Protein AF-A4FD15-F1 (afdb_monomer_lite)

Organism: Saccharopolyspora erythraea (strain ATCC 11635 / DSM 40517 / JCM 4748 / NBRC 13426 / NCIMB 8594 / NRRL 2338) (NCBI:txid405948)

Foldseek 3Di:
DALEWEWEADPDNQKIWIAGPVRHTDDMDGHDPVVVVVVSQVVSVVVVGHYYHYDYDD

Radius of gyration: 10.58 Å; chains: 1; bounding box: 29×19×26 Å

pLDDT: mean 90.12, std 8.94, range [55.19, 96.38]

Sequence (58 aa):
MQHIRHISATLSDDAWQITDARGQHTARVTGTQQDAVALAQHQLAAYGGGTVLVTPDS

Structure (mmCIF, N/CA/C/O backbone):
data_AF-A4FD15-F1
#
_entry.id   AF-A4FD15-F1
#
loop_
_atom_site.group_PDB
_atom_site.id
_atom_site.type_symbol
_atom_site.label_atom_id
_atom_site.label_alt_id
_atom_site.label_comp_id
_atom_site.label_asym_id
_atom_site.label_entity_id
_atom_site.label_seq_id
_atom_site.pdbx_PDB_ins_code
_atom_site.Cartn_x
_atom_site.Cartn_y
_atom_site.Cartn_z
_atom_site.occupancy
_atom_site.B_iso_or_equiv
_atom_site.auth_seq_id
_atom_site.auth_comp_id
_atom_site.auth_asym_id
_atom_site.auth_atom_id
_atom_site.pdbx_PDB_model_num
ATOM 1 N N . MET A 1 1 ? 4.983 -9.583 -15.481 1.00 64.50 1 MET A N 1
ATOM 2 C CA . MET A 1 1 ? 4.125 -9.682 -14.278 1.00 64.50 1 MET A CA 1
ATOM 3 C C . MET A 1 1 ? 3.577 -8.290 -14.004 1.00 64.50 1 MET A C 1
ATOM 5 O O . MET A 1 1 ? 4.294 -7.336 -14.262 1.00 64.50 1 MET A O 1
ATOM 9 N N . GLN A 1 2 ? 2.317 -8.143 -13.592 1.00 80.81 2 GLN A N 1
ATOM 10 C CA . GLN A 1 2 ? 1.780 -6.819 -13.255 1.00 80.81 2 GLN A CA 1
ATOM 11 C C . GLN A 1 2 ? 2.281 -6.432 -11.859 1.00 80.81 2 GLN A C 1
ATOM 13 O O . GLN A 1 2 ? 1.945 -7.097 -10.882 1.00 80.81 2 GLN A O 1
ATOM 18 N N . HIS A 1 3 ? 3.117 -5.398 -11.770 1.00 92.38 3 HIS A N 1
ATOM 19 C CA . HIS A 1 3 ? 3.634 -4.880 -10.501 1.00 92.38 3 HIS A CA 1
ATOM 20 C C . HIS A 1 3 ? 2.628 -3.874 -9.940 1.00 92.38 3 HIS A C 1
ATOM 22 O O . HIS A 1 3 ? 2.809 -2.661 -10.030 1.00 92.38 3 HIS A O 1
ATOM 28 N N . ILE A 1 4 ? 1.514 -4.404 -9.439 1.00 93.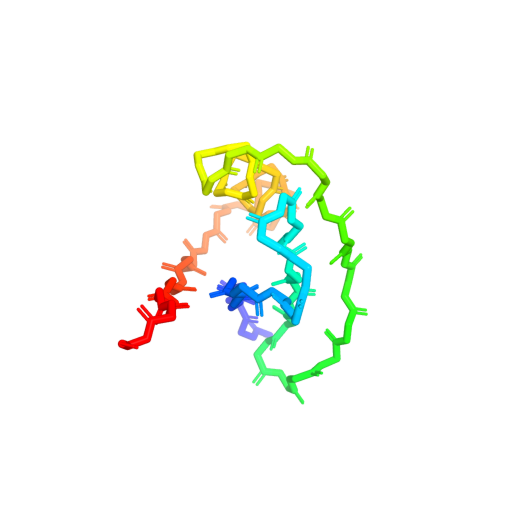69 4 ILE A N 1
ATOM 29 C CA . ILE A 1 4 ? 0.419 -3.621 -8.870 1.00 93.69 4 ILE A CA 1
ATOM 30 C C . ILE A 1 4 ? 0.180 -4.093 -7.441 1.00 93.69 4 ILE A C 1
ATOM 32 O O . ILE A 1 4 ? 0.199 -5.297 -7.165 1.00 93.69 4 ILE A O 1
ATOM 36 N N . ARG A 1 5 ? -0.051 -3.137 -6.543 1.00 95.12 5 ARG A N 1
ATOM 37 C CA . ARG A 1 5 ? -0.560 -3.379 -5.195 1.00 95.12 5 ARG A CA 1
ATOM 38 C C . ARG A 1 5 ? -1.904 -2.692 -5.035 1.00 95.12 5 ARG A C 1
ATOM 40 O O . ARG A 1 5 ? -2.021 -1.501 -5.317 1.00 95.12 5 ARG A O 1
ATOM 47 N N . HIS A 1 6 ? -2.894 -3.436 -4.567 1.00 96.06 6 HIS A N 1
ATOM 48 C CA . HIS A 1 6 ? -4.169 -2.873 -4.146 1.00 96.06 6 HIS A CA 1
ATOM 49 C C . HIS A 1 6 ? -4.186 -2.772 -2.631 1.00 96.06 6 HIS A C 1
ATOM 51 O O . HIS A 1 6 ? -3.850 -3.735 -1.943 1.00 96.06 6 HIS A O 1
ATOM 57 N N . ILE A 1 7 ? -4.584 -1.611 -2.135 1.00 95.44 7 ILE A N 1
ATOM 58 C CA . ILE A 1 7 ? -4.731 -1.321 -0.718 1.00 95.44 7 ILE A CA 1
ATOM 59 C C . ILE A 1 7 ? -6.212 -1.100 -0.452 1.00 95.44 7 ILE A C 1
ATOM 61 O O . ILE A 1 7 ? -6.832 -0.249 -1.089 1.00 95.44 7 ILE A O 1
ATOM 65 N N . SER A 1 8 ? -6.765 -1.855 0.485 1.00 94.00 8 SER A N 1
ATOM 66 C CA . SER A 1 8 ? -8.138 -1.702 0.957 1.00 94.00 8 SER A CA 1
ATOM 67 C C . SER A 1 8 ? -8.145 -1.618 2.473 1.00 94.00 8 SER A C 1
ATOM 69 O O . SER A 1 8 ? -7.336 -2.276 3.134 1.00 94.00 8 SER A O 1
ATOM 71 N N . ALA A 1 9 ? -9.055 -0.831 3.031 1.00 89.62 9 ALA A N 1
ATOM 72 C CA . ALA A 1 9 ? -9.312 -0.881 4.460 1.00 89.62 9 ALA A CA 1
ATOM 73 C C . ALA A 1 9 ? -9.858 -2.269 4.848 1.00 89.62 9 ALA A C 1
ATOM 75 O O . ALA A 1 9 ? -10.374 -3.029 4.019 1.00 89.62 9 ALA A O 1
ATOM 76 N N . THR A 1 10 ? -9.630 -2.659 6.097 1.00 85.94 10 THR A N 1
ATOM 77 C CA . THR A 1 10 ? -10.220 -3.870 6.673 1.00 85.94 10 THR A CA 1
ATOM 78 C C . THR A 1 10 ? -11.420 -3.490 7.528 1.00 85.94 10 THR A C 1
ATOM 80 O O . THR A 1 10 ? -11.550 -2.346 7.927 1.00 85.94 10 THR A O 1
ATOM 83 N N . LEU A 1 11 ? -12.240 -4.471 7.920 1.00 82.50 11 LEU A N 1
ATOM 84 C CA . LEU A 1 11 ? -13.354 -4.264 8.863 1.00 82.50 11 LEU A CA 1
ATOM 85 C C . LEU A 1 11 ? -12.926 -3.726 10.249 1.00 82.50 11 LEU A C 1
ATOM 87 O O . LEU A 1 11 ? -13.768 -3.524 11.117 1.00 82.50 11 LEU A O 1
ATOM 91 N N . SER A 1 12 ? -11.623 -3.585 10.501 1.00 73.94 12 SER A N 1
ATOM 92 C CA . SER A 1 12 ? -11.076 -2.888 11.660 1.00 73.94 12 SER A CA 1
ATOM 93 C C . SER A 1 12 ? -10.543 -1.533 11.197 1.00 73.94 12 SER A C 1
ATOM 95 O O . SER A 1 12 ? -9.648 -1.514 10.351 1.00 73.94 12 SER A O 1
ATOM 97 N N . ASP A 1 13 ? -11.038 -0.446 11.797 1.00 69.00 13 ASP A N 1
ATOM 98 C CA . ASP A 1 13 ? -10.740 0.945 11.403 1.00 69.00 13 ASP A CA 1
ATOM 99 C C . ASP A 1 13 ? -9.234 1.276 11.360 1.00 69.00 13 ASP A C 1
ATOM 101 O O . ASP A 1 13 ? -8.799 2.143 10.606 1.00 69.00 13 ASP A O 1
ATOM 105 N N . ASP A 1 14 ? -8.413 0.533 12.108 1.00 84.00 14 ASP A N 1
ATOM 106 C CA . ASP A 1 14 ? -6.969 0.766 12.223 1.00 84.00 14 ASP A CA 1
ATOM 107 C C . ASP A 1 14 ? -6.111 -0.180 11.366 1.00 84.00 14 ASP A C 1
ATOM 109 O O . ASP A 1 14 ? -4.913 -0.337 11.622 1.00 84.00 14 ASP A O 1
ATOM 113 N N . ALA A 1 15 ? -6.691 -0.888 10.393 1.00 90.12 15 ALA A N 1
ATOM 114 C CA . ALA A 1 15 ? -5.942 -1.839 9.580 1.00 90.12 15 ALA A CA 1
ATOM 115 C C . ALA A 1 15 ? -6.269 -1.789 8.087 1.00 90.12 15 ALA A C 1
ATOM 117 O O . ALA A 1 15 ? -7.418 -1.714 7.660 1.00 90.12 15 ALA A O 1
ATOM 118 N N . TRP A 1 16 ? -5.211 -1.959 7.300 1.00 94.19 16 TRP A N 1
ATOM 119 C CA . TRP A 1 16 ? -5.202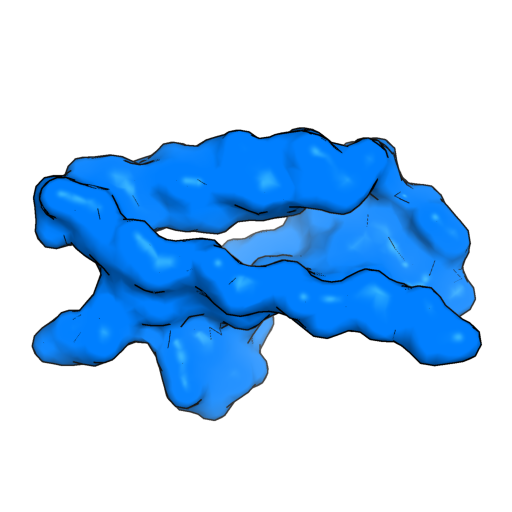 -1.957 5.847 1.00 94.19 16 TRP A CA 1
ATOM 120 C C . TRP A 1 16 ? -4.670 -3.287 5.327 1.00 94.19 16 TRP A C 1
ATOM 122 O O . TRP A 1 16 ? -3.706 -3.855 5.850 1.00 94.19 16 TRP A O 1
ATOM 132 N N . GLN A 1 17 ? -5.288 -3.786 4.269 1.00 95.44 17 GLN A N 1
ATOM 133 C CA . GLN A 1 17 ? -4.886 -4.991 3.570 1.00 95.44 17 GLN A CA 1
ATOM 134 C C . GLN A 1 17 ? -4.240 -4.624 2.238 1.00 95.44 17 GLN A C 1
ATOM 136 O O . GLN A 1 17 ? -4.772 -3.823 1.477 1.00 95.44 17 GLN A O 1
ATOM 141 N N . ILE A 1 18 ? -3.105 -5.258 1.946 1.00 95.69 18 ILE A N 1
ATOM 142 C CA . ILE A 1 18 ? -2.402 -5.141 0.673 1.00 95.69 18 ILE A CA 1
ATOM 143 C C . ILE A 1 18 ? -2.553 -6.462 -0.083 1.00 95.69 18 ILE A C 1
ATOM 145 O O . ILE A 1 18 ? -2.256 -7.535 0.455 1.00 95.69 18 ILE A O 1
ATOM 149 N N . THR A 1 19 ? -3.001 -6.386 -1.332 1.00 95.88 19 THR A N 1
ATOM 150 C CA . THR A 1 19 ? -3.079 -7.521 -2.259 1.00 95.88 19 THR A CA 1
ATOM 151 C C . THR A 1 19 ? -2.297 -7.243 -3.540 1.00 95.88 19 THR A C 1
ATOM 153 O O . THR A 1 19 ? -1.991 -6.094 -3.866 1.00 95.88 19 THR A O 1
ATOM 156 N N . ASP A 1 20 ? -1.919 -8.297 -4.260 1.00 93.88 20 ASP A N 1
ATOM 157 C CA . ASP A 1 20 ? -1.347 -8.179 -5.600 1.00 93.88 20 ASP A CA 1
ATOM 158 C C . ASP A 1 20 ? -2.426 -7.978 -6.685 1.00 93.88 20 ASP A C 1
ATOM 160 O O . ASP A 1 20 ? -3.630 -7.974 -6.418 1.00 93.88 20 ASP A O 1
ATOM 164 N N . ALA A 1 21 ? -1.991 -7.856 -7.941 1.00 91.44 21 ALA A N 1
ATOM 165 C CA . ALA A 1 21 ? -2.876 -7.716 -9.099 1.00 91.44 21 ALA A CA 1
ATOM 166 C C . ALA A 1 21 ? -3.882 -8.876 -9.282 1.00 91.44 21 ALA A C 1
ATOM 168 O O . ALA A 1 21 ? -4.868 -8.728 -9.999 1.00 91.44 21 ALA A O 1
ATOM 169 N N . ARG A 1 22 ? -3.632 -10.042 -8.672 1.00 93.06 22 ARG A N 1
ATOM 170 C CA . ARG A 1 22 ? -4.499 -11.229 -8.711 1.00 93.06 22 ARG A CA 1
ATOM 171 C C . ARG A 1 22 ? -5.410 -11.324 -7.483 1.00 93.06 22 ARG A C 1
ATOM 173 O O . ARG A 1 22 ? -6.133 -12.307 -7.352 1.00 93.06 22 ARG A O 1
ATOM 180 N N . GLY A 1 23 ? -5.369 -10.336 -6.589 1.00 90.75 23 GLY A N 1
ATOM 181 C CA . GLY A 1 23 ? -6.104 -10.343 -5.327 1.00 90.75 23 GLY A CA 1
ATOM 182 C C . GLY A 1 23 ? -5.471 -11.229 -4.250 1.00 90.75 23 GLY A C 1
ATOM 183 O O . GLY A 1 23 ? -6.092 -11.463 -3.215 1.00 90.75 23 GLY A O 1
ATOM 184 N N . GLN A 1 24 ? -4.246 -11.727 -4.447 1.00 94.31 24 GLN A N 1
ATOM 185 C CA . GLN A 1 24 ? -3.555 -12.508 -3.426 1.00 94.31 24 GLN A CA 1
ATOM 186 C C . GLN A 1 24 ? -3.077 -11.591 -2.301 1.00 94.31 24 GLN A C 1
ATOM 188 O O . GLN A 1 24 ? -2.403 -10.591 -2.546 1.00 94.31 24 GLN A O 1
ATOM 193 N N . HIS A 1 25 ? -3.415 -11.945 -1.059 1.00 93.38 25 HIS A N 1
ATOM 194 C CA . HIS A 1 25 ? -2.956 -11.235 0.131 1.00 93.38 25 HIS A CA 1
ATOM 195 C C . HIS A 1 25 ? -1.430 -11.247 0.221 1.00 93.38 25 HIS A C 1
ATOM 197 O O . HIS A 1 25 ? -0.813 -12.310 0.166 1.00 93.38 25 HIS A O 1
ATOM 203 N N . THR A 1 26 ? -0.833 -10.071 0.404 1.00 92.19 26 THR A N 1
ATOM 204 C CA . THR A 1 26 ? 0.621 -9.930 0.540 1.00 92.19 26 THR A CA 1
ATOM 205 C C . THR A 1 26 ? 1.052 -9.319 1.860 1.00 92.19 26 THR A C 1
ATOM 207 O O . THR A 1 26 ? 2.152 -9.616 2.317 1.00 92.19 26 THR A O 1
ATOM 210 N N . ALA A 1 27 ? 0.228 -8.467 2.472 1.00 93.88 27 ALA A N 1
ATOM 211 C CA . ALA A 1 27 ? 0.497 -7.920 3.798 1.00 93.88 27 ALA A CA 1
ATOM 212 C C . ALA A 1 27 ? -0.768 -7.354 4.454 1.00 93.88 27 ALA A C 1
ATOM 214 O O . ALA A 1 27 ? -1.717 -6.950 3.777 1.00 93.88 27 ALA A O 1
ATOM 215 N N . ARG A 1 28 ? -0.729 -7.251 5.785 1.00 93.62 28 ARG A N 1
ATOM 216 C CA . ARG A 1 28 ? -1.641 -6.442 6.597 1.00 93.62 28 ARG A CA 1
ATOM 217 C C . ARG A 1 28 ? -0.823 -5.380 7.324 1.00 93.62 28 ARG A C 1
ATOM 219 O O . ARG A 1 28 ? 0.226 -5.701 7.876 1.00 93.62 28 ARG A O 1
ATOM 226 N N . VAL A 1 29 ? -1.306 -4.145 7.327 1.00 94.44 29 VAL A N 1
ATOM 227 C CA . VAL A 1 29 ? -0.667 -3.005 7.990 1.00 94.44 29 VAL A CA 1
ATOM 228 C C . VAL A 1 29 ? -1.639 -2.433 9.002 1.00 94.44 29 VAL A C 1
ATOM 230 O O . VAL A 1 29 ? -2.763 -2.101 8.646 1.00 94.44 29 VAL A O 1
ATOM 233 N N . THR A 1 30 ? -1.221 -2.340 10.257 1.00 92.94 30 THR A N 1
ATOM 234 C CA . THR A 1 30 ? -1.943 -1.585 11.286 1.00 92.94 30 THR A CA 1
ATOM 235 C C . THR A 1 30 ? -1.425 -0.153 11.307 1.00 92.94 30 THR A C 1
ATOM 237 O O . THR A 1 30 ? -0.207 0.032 11.314 1.00 92.94 30 THR A O 1
ATOM 240 N N . GLY A 1 31 ? -2.315 0.835 11.336 1.00 89.69 31 GLY A N 1
ATOM 241 C CA . GLY A 1 31 ? -1.964 2.253 11.293 1.00 89.69 31 GLY A CA 1
ATOM 242 C C . GLY A 1 31 ? -2.691 2.998 10.177 1.00 89.69 31 GLY A C 1
ATOM 243 O O . GLY A 1 31 ? -3.857 2.735 9.885 1.00 89.69 31 GLY A O 1
ATOM 244 N N . THR A 1 32 ? -2.003 3.952 9.557 1.00 92.19 32 THR A N 1
ATOM 245 C CA . THR A 1 32 ? -2.613 4.866 8.588 1.00 92.19 32 THR A CA 1
ATOM 246 C C . THR A 1 32 ? -2.623 4.299 7.169 1.00 92.19 32 THR A C 1
ATOM 248 O O . THR A 1 32 ? -1.839 3.415 6.810 1.00 92.19 32 THR A O 1
ATOM 251 N N . GLN A 1 33 ? -3.469 4.876 6.311 1.00 92.50 33 GLN A N 1
ATOM 252 C CA . GLN A 1 33 ? -3.444 4.603 4.873 1.00 92.50 33 GLN A CA 1
ATOM 253 C C . GLN A 1 33 ? -2.052 4.865 4.278 1.00 92.50 33 GLN A C 1
ATOM 255 O O . GLN A 1 33 ? -1.583 4.116 3.420 1.00 92.50 33 GLN A O 1
ATOM 260 N N . GLN A 1 34 ? -1.381 5.929 4.730 1.00 94.44 34 GLN A N 1
ATOM 261 C CA . GLN A 1 34 ? -0.047 6.303 4.269 1.00 94.44 34 GLN A CA 1
ATOM 262 C C . GLN A 1 34 ? 0.995 5.230 4.603 1.00 94.44 34 GLN A C 1
ATOM 264 O O . GLN A 1 34 ? 1.840 4.942 3.756 1.00 94.44 34 GLN A O 1
ATOM 269 N N . ASP A 1 35 ? 0.904 4.591 5.772 1.00 94.62 35 ASP A N 1
ATOM 270 C CA . ASP A 1 35 ? 1.799 3.489 6.152 1.00 94.62 35 ASP A CA 1
ATOM 271 C C . ASP A 1 35 ? 1.634 2.294 5.203 1.00 94.62 35 ASP A C 1
ATOM 273 O O . ASP A 1 35 ? 2.614 1.703 4.737 1.00 94.62 35 ASP A O 1
ATOM 277 N N . ALA A 1 36 ? 0.388 1.975 4.843 1.00 94.81 36 ALA A N 1
ATOM 278 C CA . ALA A 1 36 ? 0.093 0.926 3.873 1.00 94.81 36 ALA A CA 1
ATOM 279 C C . ALA A 1 36 ? 0.628 1.268 2.472 1.00 94.81 36 ALA A C 1
ATOM 281 O O . ALA A 1 36 ? 1.195 0.404 1.797 1.00 94.81 36 ALA A O 1
ATOM 282 N N . VAL A 1 37 ? 0.499 2.529 2.041 1.00 95.81 37 VAL A N 1
ATOM 283 C CA . VAL A 1 37 ? 1.043 3.010 0.759 1.00 95.81 37 VAL A CA 1
ATOM 284 C C . VAL A 1 37 ? 2.566 2.919 0.742 1.00 95.81 37 VAL A C 1
ATOM 286 O O . VAL A 1 37 ? 3.126 2.404 -0.228 1.00 95.81 37 VAL A O 1
ATOM 289 N N . ALA A 1 38 ? 3.238 3.356 1.808 1.00 96.38 38 ALA A N 1
ATOM 290 C CA . ALA A 1 38 ? 4.691 3.280 1.920 1.00 96.38 38 ALA A CA 1
ATOM 291 C C . ALA A 1 38 ? 5.182 1.827 1.833 1.00 96.38 38 ALA A C 1
ATOM 293 O O . ALA A 1 38 ? 6.124 1.531 1.092 1.00 96.38 38 ALA A O 1
ATOM 294 N N . LEU A 1 39 ? 4.502 0.892 2.509 1.00 95.88 39 LEU A N 1
ATOM 295 C CA . LEU A 1 39 ? 4.843 -0.527 2.422 1.00 95.88 39 LEU A CA 1
ATOM 296 C C . LEU A 1 39 ? 4.606 -1.096 1.014 1.00 95.88 39 LEU A C 1
ATOM 298 O O . LEU A 1 39 ? 5.450 -1.834 0.503 1.00 95.88 39 LEU A O 1
ATOM 302 N N . ALA A 1 40 ? 3.494 -0.752 0.362 1.00 96.00 40 ALA A N 1
ATOM 303 C CA . ALA A 1 40 ? 3.213 -1.188 -1.005 1.00 96.00 40 ALA A CA 1
ATOM 304 C C . ALA A 1 40 ? 4.268 -0.678 -2.000 1.00 96.00 40 ALA A C 1
ATOM 306 O O . ALA A 1 40 ? 4.742 -1.442 -2.841 1.00 96.00 40 ALA A O 1
ATOM 307 N N . GLN A 1 41 ? 4.687 0.585 -1.879 1.00 96.38 41 GLN A N 1
ATOM 308 C CA . GLN A 1 41 ? 5.772 1.153 -2.683 1.00 96.38 41 GLN A CA 1
ATOM 309 C C . GLN A 1 41 ? 7.099 0.438 -2.422 1.00 96.38 41 GLN A C 1
ATOM 311 O O . GLN A 1 41 ? 7.790 0.074 -3.372 1.00 96.38 41 GLN A O 1
ATOM 316 N N . HIS A 1 42 ? 7.424 0.159 -1.157 1.00 95.69 42 HIS A N 1
ATOM 317 C CA . HIS A 1 42 ? 8.613 -0.610 -0.793 1.00 95.69 42 HIS A CA 1
ATOM 318 C C . HIS A 1 42 ? 8.602 -2.017 -1.418 1.00 95.69 42 HIS A C 1
ATOM 320 O O . HIS A 1 42 ? 9.602 -2.457 -1.981 1.00 95.69 42 HIS A O 1
ATOM 326 N N . GLN A 1 43 ? 7.459 -2.712 -1.408 1.00 93.69 43 GLN A N 1
ATOM 327 C CA . GLN A 1 43 ? 7.315 -4.014 -2.074 1.00 93.69 43 GLN A CA 1
ATOM 328 C C . GLN A 1 43 ? 7.509 -3.928 -3.594 1.00 93.69 43 GLN A C 1
ATOM 330 O O . GLN A 1 43 ? 7.997 -4.877 -4.203 1.00 93.69 43 GLN A O 1
ATOM 335 N N . LEU A 1 44 ? 7.105 -2.818 -4.214 1.00 94.94 44 LEU A N 1
ATOM 336 C CA . LEU A 1 44 ? 7.244 -2.597 -5.654 1.00 94.94 44 LEU A CA 1
ATOM 337 C C . LEU A 1 44 ? 8.655 -2.145 -6.052 1.00 94.94 44 LEU A C 1
ATOM 339 O O . LEU A 1 44 ? 9.080 -2.409 -7.176 1.00 94.94 44 LEU A O 1
ATOM 343 N N . ALA A 1 45 ? 9.411 -1.531 -5.140 1.00 94.25 45 ALA A N 1
ATOM 344 C CA . ALA A 1 45 ? 10.795 -1.124 -5.376 1.00 94.25 45 ALA A CA 1
ATOM 345 C C . ALA A 1 45 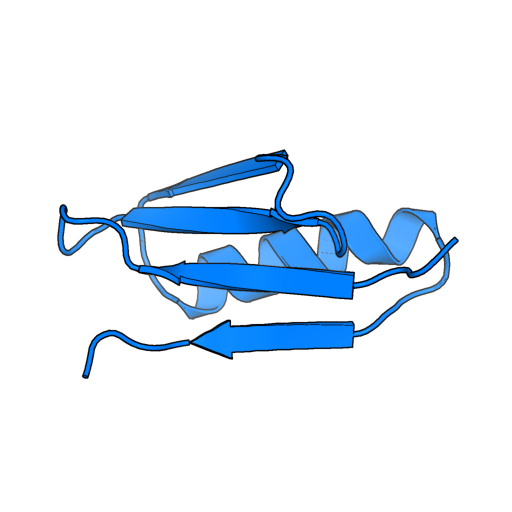? 11.698 -2.313 -5.749 1.00 94.25 45 ALA A C 1
ATOM 347 O O .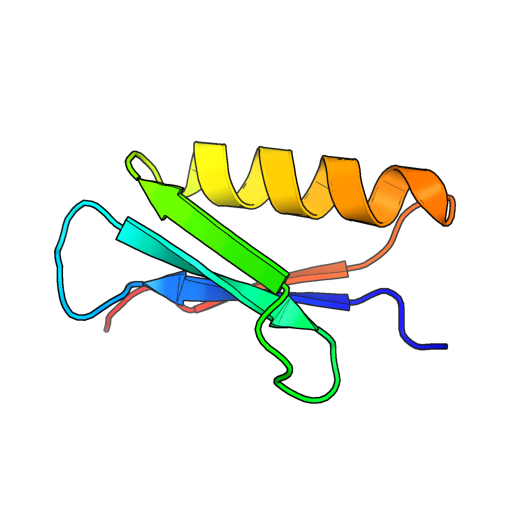 ALA A 1 45 ? 12.564 -2.173 -6.611 1.00 94.25 45 ALA A O 1
ATOM 348 N N . ALA A 1 46 ? 11.427 -3.505 -5.199 1.00 90.75 46 ALA A N 1
ATOM 349 C CA . ALA A 1 46 ? 12.110 -4.750 -5.567 1.00 90.75 46 ALA A CA 1
ATOM 350 C C . ALA A 1 46 ? 11.972 -5.118 -7.060 1.00 90.75 46 ALA A C 1
ATOM 352 O O . ALA A 1 46 ? 12.764 -5.900 -7.580 1.00 90.75 46 ALA A O 1
ATOM 353 N N . TYR A 1 47 ? 10.987 -4.542 -7.755 1.00 90.44 47 TYR A N 1
ATOM 354 C CA . TYR A 1 47 ? 10.713 -4.767 -9.174 1.00 90.44 47 TYR A CA 1
ATOM 355 C C . TYR A 1 47 ? 10.987 -3.535 -10.055 1.00 90.44 47 TYR A C 1
ATOM 357 O O . TYR A 1 47 ? 10.556 -3.501 -11.207 1.00 90.44 47 TYR A O 1
ATOM 365 N N . GLY A 1 48 ? 11.674 -2.514 -9.528 1.00 92.12 48 GLY A N 1
ATOM 366 C CA . GLY A 1 48 ? 11.913 -1.247 -10.231 1.00 92.12 48 GLY A CA 1
ATOM 367 C C . GLY A 1 48 ? 10.722 -0.281 -10.209 1.00 92.12 48 GLY A C 1
ATOM 368 O O . GLY A 1 48 ? 10.708 0.685 -10.969 1.00 92.12 48 GLY A O 1
ATOM 369 N N . GLY A 1 49 ? 9.733 -0.526 -9.345 1.00 91.06 49 GLY A N 1
ATOM 370 C CA . GLY A 1 49 ? 8.528 0.289 -9.200 1.00 91.06 49 GLY A CA 1
ATOM 371 C C . GLY A 1 49 ? 7.259 -0.400 -9.706 1.00 91.06 49 GLY A C 1
ATOM 372 O O . GLY A 1 49 ? 7.258 -1.567 -10.103 1.00 91.06 49 GLY A O 1
ATOM 373 N N . GLY A 1 50 ? 6.145 0.329 -9.646 1.00 93.50 50 GLY A N 1
ATOM 374 C CA . GLY A 1 50 ? 4.835 -0.180 -10.035 1.00 93.50 50 GLY A CA 1
ATOM 375 C C . GLY A 1 50 ? 3.694 0.752 -9.641 1.00 93.50 50 GLY A C 1
ATOM 376 O O . GLY A 1 50 ? 3.914 1.903 -9.264 1.00 93.50 50 GLY A O 1
ATOM 377 N N . THR A 1 51 ? 2.470 0.242 -9.716 1.00 95.88 51 THR A N 1
ATOM 378 C CA . THR A 1 51 ? 1.253 1.008 -9.425 1.00 95.88 51 THR A CA 1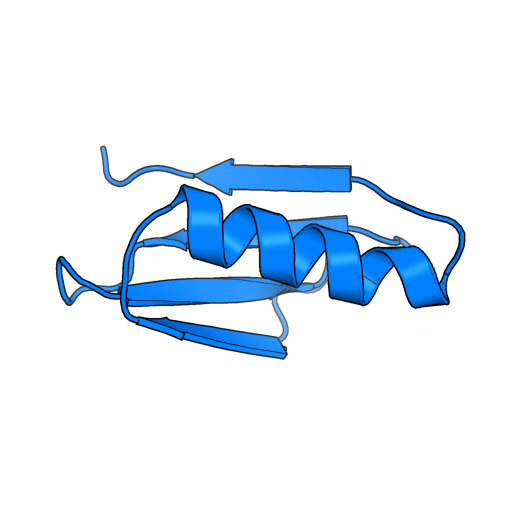
ATOM 379 C C . THR A 1 51 ? 0.693 0.633 -8.058 1.00 95.88 51 THR A C 1
ATOM 381 O O . THR A 1 51 ? 0.562 -0.545 -7.731 1.00 95.88 51 THR A O 1
ATOM 384 N N . VAL A 1 52 ? 0.311 1.638 -7.274 1.00 95.50 52 VAL A N 1
ATOM 385 C CA . VAL A 1 52 ? -0.458 1.455 -6.039 1.00 95.50 52 VAL A CA 1
ATOM 386 C C . VAL A 1 52 ? -1.854 2.009 -6.274 1.00 95.50 52 VAL A C 1
ATOM 388 O O . VAL A 1 52 ? -1.992 3.171 -6.650 1.00 95.50 52 VAL A O 1
ATOM 391 N N . LEU A 1 53 ? -2.877 1.184 -6.066 1.00 95.75 53 LEU A N 1
ATOM 392 C CA . LEU A 1 53 ? -4.274 1.612 -6.083 1.00 95.75 53 LEU A CA 1
ATOM 393 C C . LEU A 1 53 ? -4.819 1.516 -4.666 1.00 95.75 53 LEU A C 1
ATOM 395 O O . LEU A 1 53 ? -4.657 0.486 -4.013 1.00 95.75 53 LEU A O 1
ATOM 399 N N . VAL A 1 54 ? -5.465 2.578 -4.198 1.00 94.06 54 VAL A N 1
ATOM 400 C CA . VAL A 1 54 ? -6.075 2.615 -2.869 1.00 94.06 54 VAL A CA 1
ATOM 401 C C . VAL A 1 54 ? -7.580 2.723 -3.023 1.00 94.06 54 VAL A C 1
ATOM 403 O O . VAL A 1 54 ? -8.063 3.603 -3.731 1.00 94.06 54 VAL A O 1
ATOM 406 N N . THR A 1 55 ? -8.301 1.828 -2.358 1.00 88.25 55 THR A N 1
ATOM 407 C CA . THR A 1 55 ? -9.756 1.890 -2.219 1.00 88.25 55 THR A CA 1
ATOM 408 C C . THR A 1 55 ? -10.050 2.259 -0.766 1.00 88.25 55 THR A C 1
ATOM 410 O O . THR A 1 55 ? -9.910 1.391 0.100 1.00 88.25 55 THR A O 1
ATOM 413 N N . PRO A 1 56 ? -10.345 3.536 -0.465 1.00 69.31 56 PRO A N 1
ATOM 414 C CA . PRO A 1 56 ? -10.802 3.911 0.867 1.00 69.31 56 PRO A CA 1
ATOM 415 C C . PRO A 1 56 ? -12.180 3.287 1.132 1.00 69.31 56 PRO A C 1
ATOM 417 O O . PRO A 1 56 ? -12.949 3.081 0.187 1.00 69.31 56 PRO A O 1
ATOM 420 N N . ASP A 1 57 ? -12.482 2.985 2.399 1.00 65.44 57 ASP A N 1
ATOM 421 C CA . ASP A 1 57 ? -13.853 2.645 2.793 1.00 65.44 57 ASP A CA 1
ATOM 422 C C . ASP A 1 57 ? -14.782 3.807 2.408 1.00 65.44 57 ASP A C 1
ATOM 424 O O . ASP A 1 57 ? -14.429 4.980 2.560 1.00 65.44 57 ASP A O 1
ATOM 428 N N . SER A 1 58 ? -15.912 3.460 1.787 1.00 55.19 58 SER A N 1
ATOM 429 C CA . SER A 1 58 ? -16.897 4.402 1.230 1.00 55.19 58 SER A CA 1
ATOM 430 C C . SER A 1 58 ? -17.805 4.995 2.297 1.00 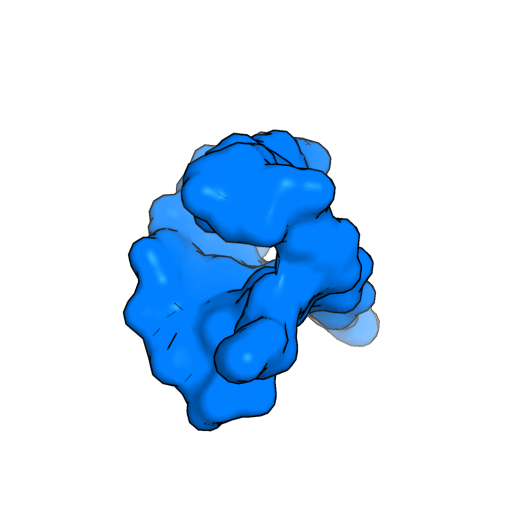55.19 58 SER A C 1
ATOM 432 O O . SER A 1 58 ? -18.175 4.247 3.227 1.00 55.19 58 SER A O 1
#

Secondary structure (DSSP, 8-state):
---EEEEEE-SSTTEEEEEETT--EEEEEES-HHHHHHHHHHHHHTTT--EEEEE---